Protein AF-A0A4V2AZ01-F1 (afdb_monomer_lite)

pLDDT: mean 70.68, std 19.14, range [36.38, 95.0]

Secondary structure (DSSP, 8-state):
---------------------------S-HHHHHHHHHHHHHHHHHHTGGG---HHHHHHHHHHHHHHS---SS-SS-HHHHHHHHHTT--TTTTT-TT-SSHHHHHHHHH-TTSHHHHTTTSGGG-

Structure (mmCIF, N/CA/C/O backbone):
data_AF-A0A4V2AZ01-F1
#
_entry.id   AF-A0A4V2AZ01-F1
#
loop_
_atom_site.group_PDB
_atom_site.id
_atom_site.type_symbol
_atom_site.label_atom_id
_atom_site.label_alt_id
_atom_site.label_comp_id
_atom_site.label_asym_id
_atom_site.label_entity_id
_atom_site.label_seq_id
_atom_site.pdbx_PDB_ins_code
_atom_site.Cartn_x
_atom_site.Cartn_y
_atom_site.Cartn_z
_atom_site.occupancy
_atom_site.B_iso_or_equiv
_atom_site.auth_seq_id
_atom_site.auth_comp_id
_atom_site.auth_asym_id
_atom_site.auth_atom_id
_atom_site.pdbx_PDB_model_num
ATOM 1 N N . MET A 1 1 ? -57.753 52.926 33.546 1.00 39.69 1 MET A N 1
ATOM 2 C CA . MET A 1 1 ? -56.490 52.512 34.192 1.00 39.69 1 MET A CA 1
ATOM 3 C C . MET A 1 1 ? -55.346 52.846 33.246 1.00 39.69 1 MET A C 1
ATOM 5 O O . MET A 1 1 ? -55.389 52.433 32.098 1.00 39.69 1 MET A O 1
ATOM 9 N N . ARG A 1 2 ? -54.411 53.689 33.698 1.00 42.56 2 ARG A N 1
ATOM 10 C CA . ARG A 1 2 ? -53.175 54.080 33.002 1.00 42.56 2 ARG A CA 1
ATOM 11 C C . ARG A 1 2 ? -52.074 53.087 33.382 1.00 42.56 2 ARG A C 1
ATOM 13 O O . ARG A 1 2 ? -51.892 52.914 34.575 1.00 42.56 2 ARG A O 1
ATOM 20 N N . PHE A 1 3 ? -51.329 52.539 32.425 1.00 42.34 3 PHE A N 1
ATOM 21 C CA . PHE A 1 3 ? -49.953 52.039 32.599 1.00 42.34 3 PHE A CA 1
ATOM 22 C C . PHE A 1 3 ? -49.276 52.156 31.221 1.00 42.34 3 PHE A C 1
ATOM 24 O O . PHE A 1 3 ? -49.726 51.538 30.267 1.00 42.34 3 PHE A O 1
ATOM 31 N N . LEU A 1 4 ? -48.502 53.218 30.984 1.00 43.66 4 LEU A N 1
ATOM 32 C CA . LEU A 1 4 ? -47.070 53.389 31.285 1.00 43.66 4 LEU A CA 1
ATOM 33 C C . LEU A 1 4 ? -46.182 52.900 30.128 1.00 43.66 4 LEU A C 1
ATOM 35 O O . LEU A 1 4 ? -46.141 51.723 29.796 1.00 43.66 4 LEU A O 1
ATOM 39 N N . HIS A 1 5 ? -45.496 53.881 29.536 1.00 45.19 5 HIS A N 1
ATOM 40 C CA . HIS A 1 5 ? -44.359 53.777 28.627 1.00 45.19 5 HIS A CA 1
ATOM 41 C C . HIS A 1 5 ? -43.312 52.765 29.095 1.00 45.19 5 HIS A C 1
ATOM 43 O O . HIS A 1 5 ? -43.021 52.750 30.283 1.00 45.19 5 HIS A O 1
ATOM 49 N N . PHE A 1 6 ? -42.624 52.110 28.155 1.00 48.09 6 PHE A N 1
ATOM 50 C CA . PHE A 1 6 ? -41.159 52.029 28.185 1.00 48.09 6 PHE A CA 1
ATOM 51 C C . PHE A 1 6 ? -40.593 51.951 26.759 1.00 48.09 6 PHE A C 1
ATOM 53 O O . PHE A 1 6 ? -40.808 50.993 26.022 1.00 48.09 6 PHE A O 1
ATOM 60 N N . LEU A 1 7 ? -39.870 53.011 26.393 1.00 49.25 7 LEU A N 1
ATOM 61 C CA . LEU A 1 7 ? -38.805 53.004 25.396 1.00 49.25 7 LEU A CA 1
ATOM 62 C C . LEU A 1 7 ? -37.707 52.034 25.858 1.00 49.25 7 LEU A C 1
ATOM 64 O O . LEU A 1 7 ? -37.345 52.044 27.033 1.00 49.25 7 LEU A O 1
ATOM 68 N N . GLY A 1 8 ? -37.149 51.248 24.940 1.00 43.66 8 GLY A N 1
ATOM 69 C CA . GLY A 1 8 ? -36.055 50.324 25.239 1.00 43.66 8 GLY A CA 1
ATOM 70 C C . GLY A 1 8 ? -35.230 49.990 24.001 1.00 43.66 8 GLY A C 1
ATOM 71 O O . GLY A 1 8 ? -35.408 48.944 23.391 1.00 43.66 8 GLY A O 1
ATOM 72 N N . LEU A 1 9 ? -34.340 50.910 23.634 1.00 51.06 9 LEU A N 1
ATOM 73 C CA . LEU A 1 9 ? -33.198 50.701 22.743 1.00 51.06 9 LEU A CA 1
ATOM 74 C C . LEU A 1 9 ? -32.177 49.798 23.461 1.00 51.06 9 LEU A C 1
ATOM 76 O O . LEU A 1 9 ? -31.580 50.241 24.436 1.00 51.06 9 LEU A O 1
ATOM 80 N N . ILE A 1 10 ? -31.960 48.567 22.989 1.00 59.09 10 ILE A N 1
ATOM 81 C CA . ILE A 1 10 ? -30.779 47.739 23.313 1.00 59.09 10 ILE A CA 1
ATOM 82 C C . ILE A 1 10 ? -30.450 46.958 22.028 1.00 59.09 10 ILE A C 1
ATOM 84 O O . ILE A 1 10 ? -31.182 46.056 21.640 1.00 59.09 10 ILE A O 1
ATOM 88 N N . ALA A 1 11 ? -29.604 47.505 21.154 1.00 55.84 11 ALA A N 1
ATOM 89 C CA . ALA A 1 11 ? -28.157 47.273 21.112 1.00 55.84 11 ALA A CA 1
ATOM 90 C C . ALA A 1 11 ? -27.794 45.805 20.821 1.00 55.84 11 ALA A C 1
ATOM 92 O O . ALA A 1 11 ? -28.083 44.905 21.605 1.00 55.84 11 ALA A O 1
ATOM 93 N N . SER A 1 12 ? -27.140 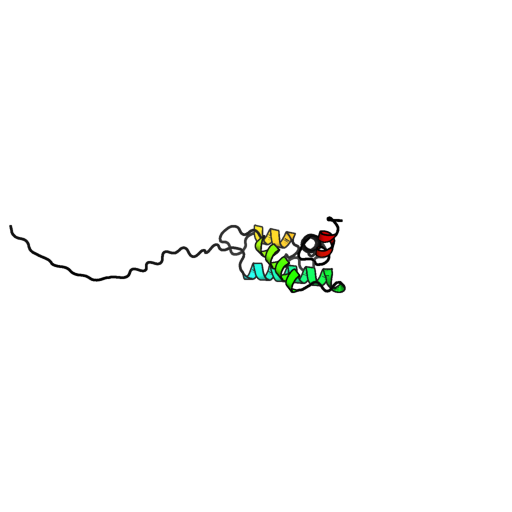45.608 19.671 1.00 48.91 12 SER A N 1
ATOM 94 C CA . SER A 1 12 ? -26.552 44.360 19.190 1.00 48.91 12 SER A CA 1
ATOM 95 C C . SER A 1 12 ? -25.883 43.553 20.297 1.00 48.91 12 SER A C 1
ATOM 97 O O . SER A 1 12 ? -24.881 43.985 20.864 1.00 48.91 12 SER A O 1
ATOM 99 N N . PHE A 1 13 ? -26.350 42.324 20.494 1.00 47.41 13 PHE A N 1
ATOM 100 C CA . PHE A 1 13 ? -25.484 41.254 20.963 1.00 47.41 13 PHE A CA 1
ATOM 101 C C . PHE A 1 13 ? -25.243 40.314 19.786 1.00 47.41 13 PHE A C 1
ATOM 103 O O . PHE A 1 13 ? -26.132 39.584 19.350 1.00 47.41 13 PHE A O 1
ATOM 110 N N . PHE A 1 14 ? -24.029 40.384 19.240 1.00 51.81 14 PHE A N 1
ATOM 111 C CA . PHE A 1 14 ? -23.457 39.307 18.448 1.00 51.81 14 PHE A CA 1
ATOM 112 C C . PHE A 1 14 ? -23.609 38.015 19.249 1.00 51.81 14 PHE A C 1
ATOM 114 O O . PHE A 1 14 ? -22.948 37.828 20.267 1.00 51.81 14 PHE A O 1
ATOM 121 N N . VAL A 1 15 ? -24.439 37.103 18.762 1.00 46.16 15 VAL A N 1
ATOM 122 C CA . VAL A 1 15 ? -24.280 35.692 19.080 1.00 46.16 15 VAL A CA 1
ATOM 123 C C . VAL A 1 15 ? -23.855 35.026 17.783 1.00 46.16 15 VAL A C 1
ATOM 125 O O . VAL A 1 15 ? -24.651 34.457 17.042 1.00 46.16 15 VAL A O 1
ATOM 128 N N . LEU A 1 16 ? -22.550 35.129 17.517 1.00 52.47 16 LEU A N 1
ATOM 129 C CA . LEU A 1 16 ? -21.800 34.077 16.839 1.00 52.47 16 LEU A CA 1
ATOM 130 C C . LEU A 1 16 ? -21.960 32.804 17.683 1.00 52.47 16 LEU A C 1
ATOM 132 O O . LEU A 1 16 ? -21.075 32.437 18.451 1.00 52.47 16 LEU A O 1
ATOM 136 N N . MET A 1 17 ? -23.116 32.145 17.588 1.00 42.50 17 MET A N 1
ATOM 137 C CA . MET A 1 17 ? -23.232 30.759 18.010 1.00 42.50 17 MET A CA 1
ATOM 138 C C . MET A 1 17 ? -22.795 29.900 16.839 1.00 42.50 17 MET A C 1
ATOM 140 O O . MET A 1 17 ? -23.580 29.465 16.002 1.00 42.50 17 MET A O 1
ATOM 144 N N . SER A 1 18 ? -21.487 29.669 16.818 1.00 50.72 18 SER A N 1
ATOM 145 C CA . SER A 1 18 ? -20.894 28.446 16.311 1.00 50.72 18 SER A CA 1
ATOM 146 C C . SER A 1 18 ? -21.718 27.239 16.779 1.00 50.72 18 SER A C 1
ATOM 148 O O . SER A 1 18 ? -21.610 26.813 17.927 1.00 50.72 18 SER A O 1
ATOM 150 N N . CYS A 1 19 ? -22.519 26.670 15.883 1.00 44.22 19 CYS A N 1
ATOM 151 C CA . CYS A 1 19 ? -22.884 25.255 15.919 1.00 44.22 19 CYS A CA 1
ATOM 152 C C . CYS A 1 19 ? -22.090 24.606 14.778 1.00 44.22 19 CYS A C 1
ATOM 154 O O . CYS A 1 19 ? -22.374 24.858 13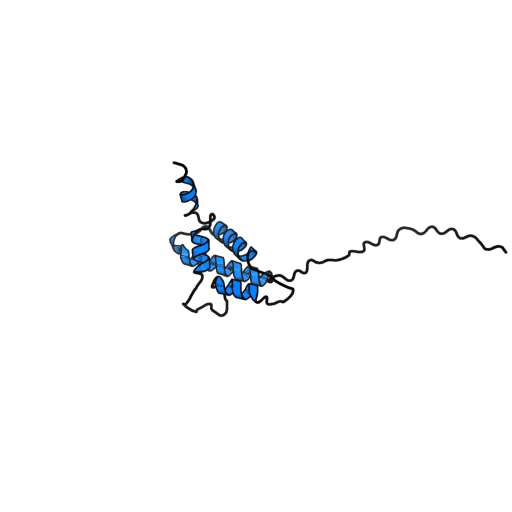.614 1.00 44.22 19 CYS A O 1
ATOM 156 N N . LYS A 1 20 ? -20.935 23.973 15.041 1.00 41.09 20 LYS A N 1
ATOM 157 C CA . LYS A 1 20 ? -20.827 22.597 15.566 1.00 41.09 20 LYS A CA 1
ATOM 158 C C . LYS A 1 20 ? -21.700 21.709 14.671 1.00 41.09 20 LYS A C 1
ATOM 160 O O . LYS A 1 20 ? -22.896 21.621 14.883 1.00 41.09 20 LYS A O 1
ATOM 165 N N . SER A 1 21 ? -21.143 21.181 13.593 1.00 36.38 21 SER A N 1
ATOM 166 C CA . SER A 1 21 ? -20.425 19.911 13.692 1.00 36.38 21 SER A CA 1
ATOM 167 C C . SER A 1 21 ? -18.937 20.043 13.390 1.00 36.38 21 SER A C 1
ATOM 169 O O . SER A 1 21 ? -18.528 20.406 12.296 1.00 36.38 21 SER A O 1
ATOM 171 N N . LYS A 1 22 ? -18.115 19.706 14.386 1.00 43.22 22 LYS A N 1
ATOM 172 C CA . LYS A 1 22 ? -16.820 19.095 14.099 1.00 43.22 22 LYS A CA 1
ATOM 173 C C . LYS A 1 22 ? -17.141 17.833 13.306 1.00 43.22 22 LYS A C 1
ATOM 175 O O . LYS A 1 22 ? -17.867 16.994 13.838 1.00 43.22 22 LYS A O 1
ATOM 180 N N . ASP A 1 23 ? -16.614 17.703 12.097 1.00 40.31 23 ASP A N 1
ATOM 181 C CA . ASP A 1 23 ? -16.441 16.403 11.456 1.00 40.31 23 ASP A CA 1
ATOM 182 C C . ASP A 1 23 ? -15.447 15.601 12.306 1.00 40.31 23 ASP A C 1
ATOM 184 O O . ASP A 1 23 ? -14.273 15.451 11.985 1.00 40.31 23 ASP A O 1
ATOM 188 N N . SER A 1 24 ? -15.900 15.123 13.464 1.00 43.69 24 SER A N 1
ATOM 189 C CA . SER A 1 24 ? -15.260 14.024 14.175 1.00 43.69 24 SER A CA 1
ATOM 190 C C . SER A 1 24 ? -15.788 12.727 13.585 1.00 43.69 24 SER A C 1
ATOM 192 O O . SER A 1 24 ? -16.263 11.849 14.289 1.00 43.69 24 SER A O 1
ATOM 194 N N . GLU A 1 25 ? -15.672 12.612 12.265 1.00 39.53 25 GLU A N 1
ATOM 195 C CA . GLU A 1 25 ? -15.579 11.321 11.615 1.00 39.53 25 GLU A CA 1
ATOM 196 C C . GLU A 1 25 ? -14.239 10.755 12.092 1.00 39.53 25 GLU A C 1
ATOM 198 O O . GLU A 1 25 ? -13.178 11.034 11.529 1.00 39.53 25 GLU A O 1
ATOM 203 N N . LEU A 1 26 ? -14.259 10.055 13.228 1.00 48.53 26 LEU A N 1
ATOM 204 C CA . LEU A 1 26 ? -13.116 9.298 13.724 1.00 48.53 26 LEU A CA 1
ATOM 205 C C . LEU A 1 26 ? -12.930 8.107 12.783 1.00 48.53 26 LEU A C 1
ATOM 207 O O . LEU A 1 26 ? -13.351 6.983 13.032 1.00 48.53 26 LEU A O 1
ATOM 211 N N . LYS A 1 27 ? -12.346 8.449 11.636 1.00 51.25 27 LYS A N 1
ATOM 212 C CA . LYS A 1 27 ? -11.777 7.572 10.634 1.00 51.25 27 LYS A CA 1
ATOM 213 C C . LYS A 1 27 ? -10.492 6.966 11.186 1.00 51.25 27 LYS A C 1
ATOM 215 O O . LYS A 1 27 ? -9.942 7.501 12.149 1.00 51.25 27 LYS A O 1
ATOM 220 N N . ALA A 1 28 ? -9.967 5.912 10.551 1.00 62.22 28 ALA A N 1
ATOM 221 C CA . ALA A 1 28 ? -8.622 5.408 10.855 1.00 62.22 28 ALA A CA 1
ATOM 222 C C . ALA A 1 28 ? -7.661 6.584 11.093 1.00 62.22 28 ALA A C 1
ATOM 224 O O . ALA A 1 28 ? -7.570 7.479 10.240 1.00 62.22 28 ALA A O 1
ATOM 225 N N . THR A 1 29 ? -7.024 6.603 12.267 1.00 73.31 29 THR A N 1
ATOM 226 C CA . THR A 1 29 ? -6.274 7.766 12.755 1.00 73.31 29 THR A CA 1
ATOM 227 C C . THR A 1 29 ? -5.232 8.191 11.722 1.00 73.31 29 THR A C 1
ATOM 229 O O . THR A 1 29 ? -4.689 7.359 10.987 1.00 73.31 29 THR A O 1
ATOM 232 N N . GLU A 1 30 ? -4.886 9.479 11.667 1.00 77.50 30 GLU A N 1
ATOM 233 C CA . GLU A 1 30 ? -3.806 9.945 10.783 1.00 77.50 30 GLU A CA 1
ATOM 234 C C . GLU A 1 30 ? -2.509 9.152 11.009 1.00 77.50 30 GLU A C 1
ATOM 236 O O . GLU A 1 30 ? -1.794 8.832 10.060 1.00 77.50 30 GLU A O 1
ATOM 241 N N . ALA A 1 31 ? -2.258 8.739 12.255 1.00 78.38 31 ALA A N 1
ATOM 242 C CA . ALA A 1 31 ? -1.155 7.861 12.617 1.00 78.38 31 ALA A CA 1
ATOM 243 C C . ALA A 1 31 ? -1.261 6.465 11.972 1.00 78.38 31 ALA A C 1
ATOM 245 O O . ALA A 1 31 ? -0.269 5.970 11.437 1.00 78.38 31 ALA A O 1
ATOM 246 N N . GLN A 1 32 ? -2.436 5.827 11.983 1.00 80.00 32 GLN A N 1
ATOM 247 C CA . GLN A 1 32 ? -2.674 4.543 11.306 1.00 80.00 32 GLN A CA 1
ATOM 248 C C . GLN A 1 32 ? -2.500 4.660 9.789 1.00 80.00 32 GLN A C 1
ATOM 250 O O . GLN A 1 32 ? -1.806 3.843 9.183 1.00 80.00 32 GLN A O 1
ATOM 255 N N . ARG A 1 33 ? -3.050 5.712 9.174 1.00 82.56 33 ARG A N 1
ATOM 256 C CA . ARG A 1 33 ? -2.885 5.960 7.733 1.00 82.56 33 ARG A CA 1
ATOM 257 C C . ARG A 1 33 ? -1.429 6.240 7.371 1.00 82.56 33 ARG A C 1
ATOM 259 O O . ARG A 1 33 ? -0.951 5.738 6.361 1.00 82.56 33 ARG A O 1
ATOM 266 N N . SER A 1 34 ? -0.707 6.986 8.205 1.00 85.88 34 SER A N 1
ATOM 267 C CA . SER A 1 34 ? 0.726 7.245 8.028 1.00 85.88 34 SER A CA 1
ATOM 268 C C . SER A 1 34 ? 1.555 5.957 8.101 1.00 85.88 34 SER A C 1
ATOM 270 O O . SER A 1 34 ? 2.390 5.709 7.230 1.00 85.88 34 SER A O 1
ATOM 272 N N . LYS A 1 35 ? 1.263 5.072 9.066 1.00 84.81 35 LYS A N 1
ATOM 273 C CA . LYS A 1 35 ? 1.896 3.744 9.164 1.00 84.81 35 LYS A CA 1
ATOM 274 C C . LYS A 1 35 ? 1.621 2.879 7.932 1.00 84.81 35 LYS A C 1
ATOM 276 O O . LYS A 1 35 ? 2.548 2.271 7.404 1.00 84.81 35 LYS A O 1
ATOM 281 N N . LEU A 1 36 ? 0.379 2.866 7.446 1.00 87.88 36 LEU A N 1
ATOM 282 C CA . LEU A 1 36 ? 0.009 2.146 6.228 1.00 87.88 36 LEU A CA 1
ATOM 283 C C . LEU A 1 36 ? 0.777 2.671 5.003 1.00 87.88 36 LEU A C 1
ATOM 285 O O . LEU A 1 36 ? 1.364 1.882 4.266 1.00 87.88 36 LEU A O 1
ATOM 289 N N . LYS A 1 37 ? 0.849 3.996 4.820 1.00 90.62 37 LYS A N 1
ATOM 290 C CA . LYS A 1 37 ? 1.634 4.609 3.735 1.00 90.62 37 LYS A CA 1
ATOM 291 C C . LYS A 1 37 ? 3.105 4.209 3.803 1.00 90.62 37 LYS A C 1
ATOM 293 O O . LYS A 1 37 ? 3.672 3.813 2.791 1.00 90.62 37 LYS A O 1
ATOM 298 N N . ALA A 1 38 ? 3.714 4.288 4.987 1.00 89.19 38 ALA A N 1
ATOM 299 C CA . ALA A 1 38 ? 5.111 3.912 5.179 1.00 89.19 38 ALA A CA 1
ATOM 300 C C . ALA A 1 38 ? 5.361 2.441 4.811 1.00 89.19 38 ALA A C 1
ATOM 302 O O . ALA A 1 38 ? 6.330 2.151 4.111 1.00 89.19 38 ALA A O 1
ATOM 303 N N . CYS A 1 39 ? 4.457 1.540 5.209 1.00 89.31 39 CYS A N 1
ATOM 304 C CA . CYS A 1 39 ? 4.519 0.134 4.817 1.00 89.31 39 CYS A CA 1
ATOM 305 C C . CYS A 1 39 ? 4.476 -0.037 3.290 1.00 89.31 39 CYS A C 1
ATOM 307 O O . CYS A 1 39 ? 5.376 -0.652 2.722 1.00 89.31 39 CYS A O 1
ATOM 309 N N . ILE A 1 40 ? 3.496 0.578 2.614 1.00 91.31 40 ILE A N 1
ATOM 310 C CA . ILE A 1 40 ? 3.341 0.492 1.153 1.00 91.31 40 ILE A CA 1
ATOM 311 C C . ILE A 1 40 ? 4.583 1.005 0.422 1.00 91.31 40 ILE A C 1
ATOM 313 O O . ILE A 1 40 ? 5.082 0.342 -0.488 1.00 91.31 40 ILE A O 1
ATOM 317 N N . VAL A 1 41 ? 5.106 2.164 0.837 1.00 91.62 41 VAL A N 1
ATOM 318 C CA . VAL A 1 41 ? 6.329 2.726 0.256 1.00 91.62 41 VAL A CA 1
ATOM 319 C C . VAL A 1 41 ? 7.496 1.756 0.436 1.00 91.62 41 VAL A C 1
ATOM 321 O O . VAL A 1 41 ? 8.162 1.449 -0.549 1.00 91.62 41 VAL A O 1
ATOM 324 N N . SER A 1 42 ? 7.726 1.237 1.649 1.00 89.38 42 SER A N 1
ATOM 325 C CA . SER A 1 42 ? 8.828 0.295 1.910 1.00 89.38 42 SER A CA 1
ATOM 326 C C . SER A 1 42 ? 8.715 -0.947 1.031 1.00 89.38 42 SER A C 1
ATOM 328 O O . SER A 1 42 ? 9.665 -1.293 0.336 1.00 89.38 42 SER A O 1
ATOM 330 N N . THR A 1 43 ? 7.524 -1.552 0.959 1.00 89.81 43 THR A N 1
ATOM 331 C CA . THR A 1 43 ? 7.273 -2.747 0.144 1.00 89.81 43 THR A CA 1
ATOM 332 C C . THR A 1 43 ? 7.617 -2.531 -1.327 1.00 89.81 43 THR A C 1
ATOM 334 O O . THR A 1 43 ? 8.298 -3.367 -1.924 1.00 89.81 43 THR A O 1
ATOM 337 N N . VAL A 1 44 ? 7.167 -1.425 -1.933 1.00 89.88 44 VAL A N 1
ATOM 338 C CA . VAL A 1 44 ? 7.450 -1.152 -3.350 1.00 89.88 44 VAL A CA 1
ATOM 339 C C . VAL A 1 44 ? 8.933 -0.859 -3.558 1.00 89.88 44 VAL A C 1
ATOM 341 O O . VAL A 1 44 ? 9.538 -1.420 -4.469 1.00 89.88 44 VAL A O 1
ATOM 344 N N . MET A 1 45 ? 9.536 -0.023 -2.709 1.00 89.19 45 MET A N 1
ATOM 345 C CA . MET A 1 45 ? 10.952 0.338 -2.822 1.00 89.19 45 MET A CA 1
ATOM 346 C C . MET A 1 45 ? 11.871 -0.881 -2.670 1.00 89.19 45 MET A C 1
ATOM 348 O O . MET A 1 45 ? 12.842 -0.997 -3.410 1.00 89.19 45 MET A O 1
ATOM 352 N N . GLU A 1 46 ? 11.556 -1.805 -1.760 1.00 87.94 46 GLU A N 1
ATOM 353 C CA . GLU A 1 46 ? 12.315 -3.043 -1.548 1.00 87.94 46 GLU A CA 1
ATOM 354 C C . GLU A 1 46 ? 12.115 -4.034 -2.698 1.00 87.94 46 GLU A C 1
ATOM 356 O O . GLU A 1 46 ? 13.087 -4.522 -3.275 1.00 87.94 46 GLU A O 1
ATOM 361 N N . SER A 1 47 ? 10.863 -4.282 -3.095 1.00 86.50 47 SER A N 1
ATOM 362 C CA . SER A 1 47 ? 10.536 -5.257 -4.148 1.00 86.50 47 SER A CA 1
ATOM 363 C C . SER A 1 47 ? 11.057 -4.841 -5.526 1.00 86.50 47 SER A C 1
ATOM 365 O O . SER A 1 47 ? 11.314 -5.687 -6.381 1.00 86.50 47 SER A O 1
ATOM 367 N N . TYR A 1 48 ? 11.217 -3.535 -5.750 1.00 86.44 48 TYR A N 1
ATOM 368 C CA . TYR A 1 48 ? 11.664 -2.960 -7.016 1.00 86.44 48 TYR A CA 1
ATOM 369 C C . TYR A 1 48 ? 13.024 -2.265 -6.913 1.00 86.44 48 TYR A C 1
ATOM 371 O O . TYR A 1 48 ? 13.376 -1.527 -7.834 1.00 86.44 48 TYR A O 1
ATOM 379 N N . ALA A 1 49 ? 13.812 -2.520 -5.860 1.00 84.75 49 ALA A N 1
ATOM 380 C CA . ALA A 1 49 ? 15.087 -1.840 -5.599 1.00 84.75 49 ALA A CA 1
ATOM 381 C C . ALA A 1 49 ? 16.025 -1.808 -6.820 1.00 84.75 49 ALA A C 1
ATOM 383 O O . ALA A 1 49 ? 16.619 -0.778 -7.125 1.00 84.75 49 ALA A O 1
ATOM 384 N N . SER A 1 50 ? 16.091 -2.901 -7.588 1.00 85.12 50 SER A N 1
ATOM 385 C CA . SER A 1 50 ? 16.912 -3.004 -8.805 1.00 85.12 50 SER A CA 1
ATOM 386 C C . SER A 1 50 ? 16.480 -2.075 -9.945 1.00 85.12 50 SER A C 1
ATOM 388 O O . SER A 1 50 ? 17.274 -1.773 -10.831 1.00 85.12 50 SER A O 1
ATOM 390 N N . SER A 1 51 ? 15.228 -1.620 -9.937 1.00 83.56 51 SER A N 1
ATOM 391 C CA . SER A 1 51 ? 14.654 -0.745 -10.962 1.00 83.56 51 SER A CA 1
ATOM 392 C C . SER A 1 51 ? 14.543 0.720 -10.543 1.00 83.56 51 SER A C 1
ATOM 394 O O . SER A 1 51 ? 14.021 1.509 -11.325 1.00 83.56 51 SER A O 1
ATOM 396 N N . ASN A 1 52 ? 15.039 1.085 -9.352 1.00 83.12 52 ASN A N 1
ATOM 397 C CA . ASN A 1 52 ? 15.021 2.453 -8.819 1.00 83.12 52 ASN A CA 1
ATOM 398 C C . ASN A 1 52 ? 13.657 3.155 -9.005 1.00 83.12 52 ASN A C 1
ATOM 400 O O . ASN A 1 52 ? 13.576 4.156 -9.721 1.00 83.12 52 ASN A O 1
ATOM 404 N N . PRO A 1 53 ? 12.568 2.628 -8.412 1.00 85.19 53 PRO A N 1
ATOM 405 C CA . PRO A 1 53 ? 11.236 3.202 -8.568 1.00 85.19 53 PRO A CA 1
ATOM 406 C C . PRO A 1 53 ? 11.207 4.667 -8.113 1.00 85.19 53 PRO A C 1
ATOM 408 O O . PRO A 1 53 ? 11.816 5.031 -7.104 1.00 85.19 53 PRO A 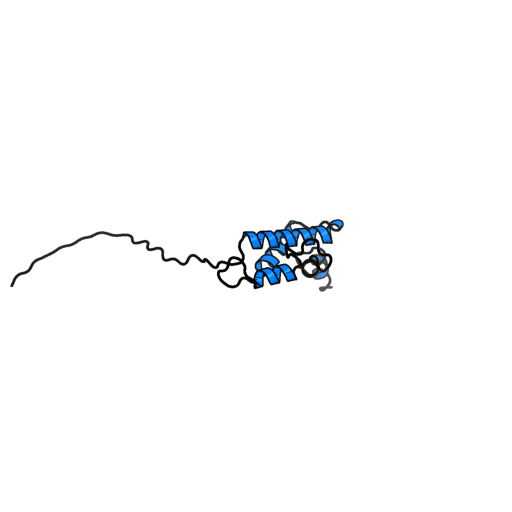O 1
ATOM 411 N N . ASP A 1 54 ? 10.481 5.512 -8.852 1.00 91.62 54 ASP A N 1
ATOM 412 C CA . ASP A 1 54 ? 10.334 6.928 -8.509 1.00 91.62 54 ASP A CA 1
ATOM 413 C C . ASP A 1 54 ? 9.610 7.070 -7.166 1.00 91.62 54 ASP A C 1
ATOM 415 O O . ASP A 1 54 ? 8.410 6.816 -7.045 1.00 91.62 54 ASP A O 1
ATOM 419 N N . ARG A 1 55 ? 10.345 7.541 -6.157 1.00 91.94 55 ARG A N 1
ATOM 420 C CA . ARG A 1 55 ? 9.852 7.728 -4.792 1.00 91.94 55 ARG A CA 1
ATOM 421 C C . ARG A 1 55 ? 8.620 8.632 -4.726 1.00 91.94 55 ARG A C 1
ATOM 423 O O . ARG A 1 55 ? 7.770 8.423 -3.863 1.00 91.94 55 ARG A O 1
ATOM 430 N N . ARG A 1 56 ? 8.495 9.616 -5.624 1.00 93.19 56 ARG A N 1
ATOM 431 C CA . ARG A 1 56 ? 7.318 10.490 -5.689 1.00 93.19 56 ARG A CA 1
ATOM 432 C C . ARG A 1 56 ? 6.099 9.728 -6.202 1.00 93.19 56 ARG A C 1
ATOM 434 O O . ARG A 1 56 ? 5.034 9.823 -5.597 1.00 93.19 56 ARG A O 1
ATOM 441 N N . ALA A 1 57 ? 6.255 8.955 -7.274 1.00 93.06 57 ALA A N 1
ATOM 442 C CA . ALA A 1 57 ? 5.186 8.126 -7.827 1.00 93.06 57 ALA A CA 1
ATOM 443 C C . ALA A 1 57 ? 4.736 7.033 -6.843 1.00 93.06 57 ALA A C 1
ATOM 445 O O . ALA A 1 57 ? 3.539 6.825 -6.652 1.00 93.06 57 ALA A O 1
ATOM 446 N N . VAL A 1 58 ? 5.688 6.400 -6.151 1.00 93.31 58 VAL A N 1
ATOM 447 C CA . VAL A 1 58 ? 5.410 5.432 -5.079 1.00 93.31 58 VAL A CA 1
ATOM 448 C C . VAL A 1 58 ? 4.672 6.094 -3.910 1.00 93.31 58 VAL A C 1
ATOM 450 O O . VAL A 1 58 ? 3.741 5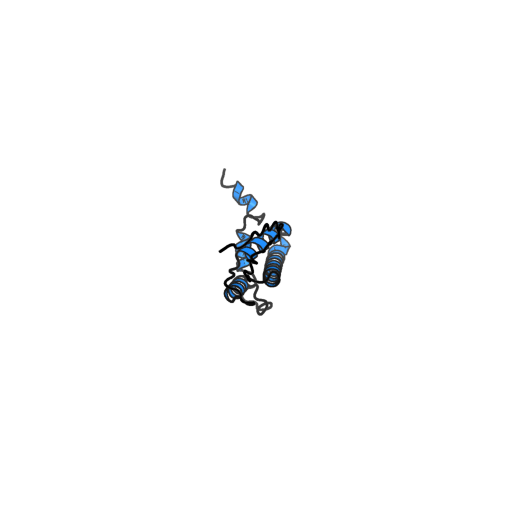.506 -3.365 1.00 93.31 58 VAL A O 1
ATOM 453 N N . GLY A 1 59 ? 5.027 7.332 -3.553 1.00 93.56 59 GLY A N 1
ATOM 454 C CA . GLY A 1 59 ? 4.307 8.113 -2.544 1.00 93.56 59 GLY A CA 1
ATOM 455 C C . GLY A 1 59 ? 2.845 8.368 -2.921 1.00 93.56 59 GLY A C 1
ATOM 456 O O . GLY A 1 59 ? 1.954 8.103 -2.120 1.00 93.56 59 GLY A O 1
ATOM 457 N N . LEU A 1 60 ? 2.584 8.792 -4.162 1.00 94.00 60 LEU A N 1
ATOM 458 C CA . LEU A 1 60 ? 1.219 8.999 -4.668 1.00 94.00 60 LEU A CA 1
ATOM 459 C C . LEU A 1 60 ? 0.405 7.699 -4.701 1.00 94.00 60 LEU A C 1
ATOM 461 O O . LEU A 1 60 ? -0.785 7.697 -4.394 1.00 94.00 60 LEU A O 1
ATOM 465 N N . PHE A 1 61 ? 1.048 6.585 -5.043 1.00 95.00 61 PHE A N 1
ATOM 466 C CA . PHE A 1 61 ? 0.429 5.265 -4.997 1.00 95.00 61 PHE A CA 1
ATOM 467 C C . PHE A 1 61 ? 0.071 4.844 -3.563 1.00 95.00 61 PHE A C 1
ATOM 469 O O . PHE A 1 61 ? -1.033 4.359 -3.315 1.00 95.00 61 PHE A O 1
ATOM 476 N N . ALA A 1 62 ? 0.968 5.085 -2.604 1.00 93.38 62 ALA A N 1
ATOM 477 C CA . ALA A 1 62 ? 0.704 4.833 -1.192 1.00 93.38 62 ALA A CA 1
ATOM 478 C C . ALA A 1 62 ? -0.432 5.712 -0.648 1.00 93.38 62 ALA A C 1
ATOM 480 O O . ALA A 1 62 ? -1.267 5.234 0.121 1.00 93.38 62 ALA A O 1
ATOM 481 N N . ASP A 1 63 ? -0.496 6.976 -1.071 1.00 91.88 63 ASP A N 1
ATOM 482 C CA . ASP A 1 63 ? -1.588 7.887 -0.734 1.00 91.88 63 ASP A CA 1
ATOM 483 C C . ASP A 1 63 ? -2.936 7.383 -1.260 1.00 91.88 63 ASP A C 1
ATOM 485 O O . ASP A 1 63 ? -3.923 7.409 -0.522 1.00 91.88 63 ASP A O 1
ATOM 489 N N . ASP A 1 64 ? -2.980 6.882 -2.499 1.00 92.62 64 ASP A N 1
ATOM 490 C CA . ASP A 1 64 ? -4.196 6.315 -3.082 1.00 92.62 64 ASP A CA 1
ATOM 491 C C . ASP A 1 64 ? -4.694 5.090 -2.302 1.00 92.62 64 ASP A C 1
ATOM 493 O O . ASP A 1 64 ? -5.844 5.061 -1.859 1.00 92.62 64 ASP A O 1
ATOM 497 N N . LEU A 1 65 ? -3.815 4.116 -2.054 1.00 90.56 65 LEU A N 1
ATOM 498 C CA . LEU A 1 65 ? -4.152 2.910 -1.293 1.00 90.56 65 LEU A CA 1
ATOM 499 C C . LEU A 1 65 ? -4.579 3.222 0.146 1.00 90.56 65 LEU A C 1
ATOM 501 O O . LEU A 1 65 ? -5.530 2.625 0.652 1.00 90.56 65 LEU A O 1
ATOM 505 N N . ALA A 1 66 ? -3.911 4.168 0.809 1.00 88.12 66 ALA A N 1
ATOM 506 C CA . ALA A 1 66 ? -4.272 4.581 2.162 1.00 88.12 66 ALA A CA 1
ATOM 507 C C . ALA A 1 66 ? -5.591 5.368 2.206 1.00 88.12 66 ALA A C 1
ATOM 509 O O . ALA A 1 66 ? -6.280 5.348 3.226 1.00 88.12 66 ALA A O 1
ATOM 510 N N . ARG A 1 67 ? -5.958 6.058 1.121 1.00 87.75 67 ARG A N 1
ATOM 511 C CA . ARG A 1 67 ? -7.253 6.734 0.972 1.00 87.75 67 ARG A CA 1
ATOM 512 C C . ARG A 1 67 ? -8.390 5.741 0.728 1.00 87.75 67 ARG A C 1
ATOM 514 O O . ARG A 1 67 ? -9.467 5.951 1.274 1.00 87.75 67 ARG A O 1
ATOM 521 N N . ARG A 1 68 ? -8.142 4.665 -0.032 1.00 86.62 68 ARG A N 1
ATOM 522 C CA . ARG A 1 68 ? -9.095 3.562 -0.272 1.00 86.62 68 ARG A CA 1
ATOM 523 C C . ARG A 1 68 ? -9.395 2.717 0.970 1.00 86.62 68 ARG A C 1
ATOM 525 O O . ARG A 1 68 ? -10.370 1.972 0.957 1.00 86.62 68 ARG A O 1
ATOM 532 N N . ALA A 1 69 ? -8.580 2.824 2.022 1.00 85.31 69 ALA A N 1
ATOM 533 C CA . ALA A 1 69 ? -8.765 2.050 3.241 1.00 85.31 69 ALA A CA 1
ATOM 534 C C . ALA A 1 69 ? -10.153 2.319 3.863 1.00 85.31 69 ALA A C 1
ATOM 536 O O . ALA A 1 69 ? -10.464 3.491 4.138 1.00 85.31 69 ALA A O 1
ATOM 537 N N . PRO A 1 70 ? -10.969 1.266 4.088 1.00 81.06 70 PRO A N 1
ATOM 538 C CA . PRO A 1 70 ? -12.274 1.396 4.716 1.00 81.06 70 PRO A CA 1
ATOM 539 C C . PRO A 1 70 ? -12.113 1.965 6.122 1.00 81.06 70 PRO A C 1
ATOM 541 O O . PRO A 1 70 ? -11.058 1.849 6.751 1.00 81.06 70 PRO A O 1
ATOM 544 N N . SER A 1 71 ? -13.145 2.670 6.557 1.00 70.44 71 SER A N 1
ATOM 545 C CA . SER A 1 71 ? -13.097 3.476 7.760 1.00 70.44 71 SER A CA 1
ATOM 546 C C . SER A 1 71 ? -14.516 3.669 8.274 1.00 70.44 71 SER A C 1
ATOM 548 O O . SER A 1 71 ? -15.117 4.710 8.009 1.00 70.44 71 SER A O 1
ATOM 550 N N . ASP A 1 72 ? -15.041 2.679 8.983 1.00 60.53 72 ASP A N 1
ATOM 551 C CA . ASP A 1 72 ? -16.381 2.744 9.555 1.00 60.53 72 ASP A CA 1
ATOM 552 C C . ASP A 1 72 ? -16.329 3.018 11.061 1.00 60.53 72 ASP A C 1
ATOM 554 O O . ASP A 1 72 ? -15.704 2.286 11.821 1.00 60.53 72 ASP A O 1
ATOM 558 N N . ASN A 1 73 ? -17.080 4.054 11.450 1.00 54.56 73 ASN A N 1
ATOM 559 C CA . ASN A 1 73 ? -17.512 4.444 12.795 1.00 54.56 73 ASN A CA 1
ATOM 560 C C . ASN A 1 73 ? -16.419 4.607 13.862 1.00 54.56 73 ASN A C 1
ATOM 562 O O . ASN A 1 73 ? -15.883 3.629 14.359 1.00 54.56 73 ASN A O 1
ATOM 566 N N . GLU A 1 74 ? -16.217 5.859 14.281 1.00 52.34 74 GLU A N 1
ATOM 567 C CA . GLU A 1 74 ? -15.994 6.383 15.647 1.00 52.34 74 GLU A CA 1
ATOM 568 C C . GLU A 1 74 ? -15.200 5.581 16.710 1.00 52.34 74 GLU A C 1
ATOM 570 O O . GLU A 1 74 ? -15.283 5.889 17.900 1.00 52.34 74 GLU A O 1
ATOM 575 N N . ILE A 1 75 ? -14.391 4.591 16.334 1.00 53.16 75 ILE A N 1
ATOM 576 C CA . ILE A 1 75 ? -13.658 3.714 17.251 1.00 53.16 75 ILE A CA 1
ATOM 577 C C . ILE A 1 75 ? -12.169 3.746 16.882 1.00 53.16 75 ILE A C 1
ATOM 579 O O . ILE A 1 75 ? -11.789 3.615 15.723 1.00 53.16 75 ILE A O 1
ATOM 583 N N . GLU A 1 76 ? -11.300 3.875 17.888 1.00 54.62 76 GLU A N 1
ATOM 584 C CA . GLU A 1 76 ? -9.834 3.982 17.750 1.00 54.62 76 GLU A CA 1
ATOM 585 C C . GLU A 1 76 ? -9.180 2.803 16.989 1.00 54.62 76 GLU A C 1
ATOM 587 O O . GLU A 1 76 ? -8.069 2.915 16.468 1.00 54.62 76 GLU A O 1
ATOM 592 N N . LYS A 1 77 ? -9.872 1.662 16.896 1.00 64.00 77 LYS A N 1
ATOM 593 C CA . LYS A 1 77 ? -9.449 0.474 16.147 1.00 64.00 77 LYS A CA 1
ATOM 594 C C . LYS A 1 77 ? -10.604 -0.036 15.301 1.00 64.00 77 LYS A C 1
ATOM 596 O O . LYS A 1 77 ? -11.393 -0.847 15.776 1.00 64.00 77 LYS A O 1
ATOM 601 N N . ASP A 1 78 ? -10.680 0.436 14.064 1.00 72.38 78 ASP A N 1
ATOM 602 C CA . ASP A 1 78 ? -11.633 -0.072 13.082 1.00 72.38 78 ASP A CA 1
ATOM 603 C C . ASP A 1 78 ? -11.188 -1.466 12.591 1.00 72.38 78 ASP A C 1
ATOM 605 O O . ASP A 1 78 ? -10.152 -1.579 11.924 1.00 72.38 78 ASP A O 1
ATOM 609 N N . PRO A 1 79 ? -11.946 -2.540 12.884 1.00 78.75 79 PRO A N 1
ATOM 610 C CA . PRO A 1 79 ? -11.620 -3.886 12.425 1.00 78.75 79 PRO A CA 1
ATOM 611 C C . PRO A 1 79 ? -11.520 -3.997 10.900 1.00 78.75 79 PRO A C 1
ATOM 613 O O . PRO A 1 79 ? -10.691 -4.762 10.415 1.00 78.75 79 PRO A O 1
ATOM 616 N N . LYS A 1 80 ? -12.311 -3.222 10.143 1.00 81.75 80 LYS A N 1
ATOM 617 C CA . LYS A 1 80 ? -12.265 -3.217 8.673 1.00 81.75 80 LYS A CA 1
ATOM 618 C C . LYS A 1 80 ? -10.976 -2.588 8.165 1.00 81.75 80 LYS A C 1
ATOM 620 O O . LYS A 1 80 ? -10.385 -3.082 7.206 1.00 81.75 80 LYS A O 1
ATOM 625 N N . PHE A 1 81 ? -10.518 -1.517 8.814 1.00 84.75 81 PHE A N 1
ATOM 626 C CA . PHE A 1 81 ? -9.221 -0.920 8.510 1.00 84.75 81 PHE A CA 1
ATOM 627 C C . PHE A 1 81 ? -8.084 -1.913 8.777 1.00 84.75 81 PHE A C 1
ATOM 629 O O . PHE A 1 81 ? -7.223 -2.105 7.923 1.00 84.75 81 PHE A O 1
ATOM 636 N N . GLU A 1 82 ? -8.088 -2.579 9.932 1.00 81.75 82 GLU A N 1
ATOM 637 C CA . GLU A 1 82 ? -7.051 -3.557 10.289 1.00 81.75 82 GLU A CA 1
ATOM 638 C C . GLU A 1 82 ? -7.078 -4.793 9.365 1.00 81.75 82 GLU A C 1
ATOM 640 O O . GLU A 1 82 ? -6.025 -5.285 8.959 1.00 81.75 82 GLU A O 1
ATOM 645 N N . GLU A 1 83 ? -8.261 -5.260 8.954 1.00 84.88 83 GLU A N 1
ATOM 646 C CA . GLU A 1 83 ? -8.416 -6.321 7.949 1.00 84.88 83 GLU A CA 1
ATOM 647 C C . GLU A 1 83 ? -7.856 -5.900 6.581 1.00 84.88 83 GLU A C 1
ATOM 649 O O . GLU A 1 83 ? -7.132 -6.667 5.938 1.00 84.88 83 GLU A O 1
ATOM 654 N N . TYR A 1 84 ? -8.121 -4.663 6.152 1.00 86.94 84 TYR A N 1
ATOM 655 C CA . TYR A 1 84 ? -7.553 -4.100 4.927 1.00 86.94 84 TYR A CA 1
ATOM 656 C C . TYR A 1 84 ? -6.021 -4.012 4.997 1.00 86.94 84 TYR A C 1
ATOM 658 O O . TYR A 1 84 ? -5.330 -4.457 4.080 1.00 86.94 84 TYR A O 1
ATOM 666 N N . VAL A 1 85 ? -5.474 -3.512 6.111 1.00 86.62 85 VAL A N 1
ATOM 667 C CA . VAL A 1 85 ? -4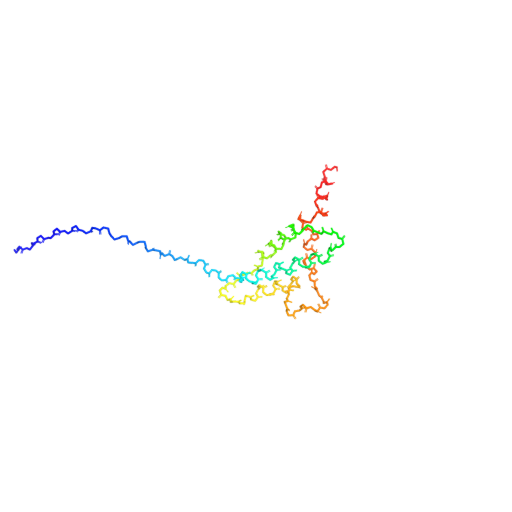.025 -3.483 6.375 1.00 86.62 85 VAL A CA 1
ATOM 668 C C . VAL A 1 85 ? -3.434 -4.896 6.317 1.00 86.62 85 VAL A C 1
ATOM 670 O O . VAL A 1 85 ? -2.391 -5.102 5.693 1.00 86.62 85 VAL A O 1
ATOM 673 N N . GLY A 1 86 ? -4.113 -5.884 6.906 1.00 83.88 86 GLY A N 1
ATOM 674 C CA . GLY A 1 86 ? -3.716 -7.290 6.847 1.00 83.88 86 GLY A CA 1
ATOM 675 C C . GLY A 1 86 ? -3.741 -7.874 5.435 1.00 83.88 86 GLY A C 1
ATOM 676 O O . GLY A 1 86 ? -2.798 -8.562 5.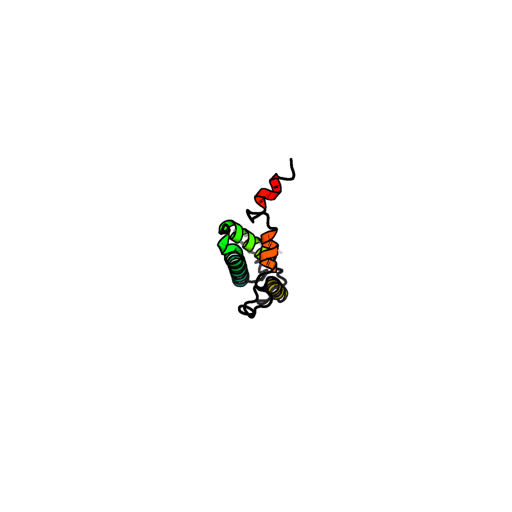051 1.00 83.88 86 GLY A O 1
ATOM 677 N N . THR A 1 87 ? -4.757 -7.541 4.636 1.00 85.44 87 THR A N 1
ATOM 678 C CA . THR A 1 87 ? -4.904 -7.976 3.232 1.00 85.44 87 THR A CA 1
ATOM 679 C C . THR A 1 87 ? -3.801 -7.416 2.335 1.00 85.44 87 THR A C 1
ATOM 681 O O . THR A 1 87 ? -3.321 -8.086 1.417 1.00 85.44 87 THR A O 1
ATOM 684 N N . LEU A 1 88 ? -3.349 -6.193 2.619 1.00 86.44 88 LEU A N 1
ATOM 685 C CA . LEU A 1 88 ? -2.194 -5.599 1.951 1.00 86.44 88 LEU A CA 1
ATOM 686 C C . LEU A 1 88 ? -0.862 -6.234 2.380 1.00 86.44 88 LEU A C 1
ATOM 688 O O . LEU A 1 88 ? 0.155 -5.995 1.734 1.00 86.44 88 LEU A O 1
ATOM 692 N N . GLY A 1 89 ? -0.847 -7.049 3.439 1.00 83.94 89 GLY A N 1
ATOM 693 C CA . GLY A 1 89 ? 0.378 -7.600 4.020 1.00 83.94 89 GLY A CA 1
ATOM 694 C C . GLY A 1 89 ? 1.136 -6.594 4.892 1.00 83.94 89 GLY A C 1
ATOM 695 O O . GLY A 1 89 ? 2.327 -6.771 5.128 1.00 83.94 89 GLY A O 1
ATOM 696 N N . CYS A 1 90 ? 0.451 -5.549 5.368 1.00 82.88 90 CYS A N 1
ATOM 697 C CA . CYS A 1 90 ? 0.991 -4.488 6.221 1.00 82.88 90 CYS A CA 1
ATOM 698 C C . CYS A 1 90 ? 0.651 -4.659 7.708 1.00 82.88 90 CYS A C 1
ATOM 700 O O . CYS A 1 90 ? 0.853 -3.726 8.487 1.00 82.88 90 CYS A O 1
ATOM 702 N N . ASP A 1 91 ? 0.127 -5.819 8.119 1.00 72.56 91 ASP A N 1
ATOM 703 C CA . ASP A 1 91 ? -0.185 -6.088 9.525 1.00 72.56 91 ASP A CA 1
ATOM 704 C C . ASP A 1 91 ? 1.105 -6.036 10.370 1.00 72.56 91 ASP A C 1
ATOM 706 O O . ASP A 1 91 ? 1.972 -6.905 10.216 1.00 72.56 91 ASP A O 1
ATOM 710 N N . PRO A 1 92 ? 1.245 -5.058 11.290 1.00 59.19 92 PRO A N 1
ATOM 711 C CA . PRO A 1 92 ? 2.444 -4.892 12.106 1.00 59.19 92 PRO A CA 1
ATOM 712 C C . PRO A 1 92 ? 2.730 -6.104 13.000 1.00 59.19 92 PRO A C 1
ATOM 714 O O . PRO A 1 92 ? 3.877 -6.311 13.387 1.00 59.19 92 PRO A O 1
ATOM 717 N N . LYS A 1 93 ? 1.718 -6.923 13.320 1.00 61.09 93 LYS A N 1
ATOM 718 C CA . LYS A 1 93 ? 1.885 -8.162 14.097 1.00 61.09 93 LYS A CA 1
ATOM 719 C C . LYS A 1 93 ? 2.441 -9.311 13.263 1.00 61.09 93 LYS A C 1
ATOM 721 O O . LYS A 1 93 ? 2.904 -10.299 13.826 1.00 61.09 93 LYS A O 1
ATOM 726 N N . LYS A 1 94 ? 2.372 -9.194 11.937 1.00 55.81 94 LYS A N 1
ATOM 727 C CA . LYS A 1 94 ? 2.845 -10.199 10.986 1.00 55.81 94 LYS A CA 1
ATOM 728 C C . LYS A 1 94 ? 4.134 -9.800 10.289 1.00 55.81 94 LYS A C 1
ATOM 730 O O . LYS A 1 94 ? 4.655 -10.649 9.576 1.00 55.81 94 LYS A O 1
ATOM 735 N N . VAL A 1 95 ? 4.674 -8.596 10.519 1.00 46.34 95 VAL A N 1
ATOM 736 C CA . VAL A 1 95 ? 6.016 -8.164 10.074 1.00 46.34 95 VAL A CA 1
ATOM 737 C C . VAL A 1 95 ? 7.073 -9.170 10.572 1.00 46.34 95 VAL A C 1
ATOM 739 O O . VAL A 1 95 ? 7.197 -9.395 11.768 1.00 46.34 95 VAL A O 1
ATOM 742 N N . GLY A 1 96 ? 7.795 -9.828 9.655 1.00 46.56 96 GLY A N 1
ATOM 743 C CA . GLY A 1 96 ? 8.623 -11.023 9.887 1.00 46.56 96 GLY A CA 1
ATOM 744 C C . GLY A 1 96 ? 8.051 -12.400 9.468 1.00 46.56 96 GLY A C 1
ATOM 745 O O . GLY A 1 96 ? 8.834 -13.342 9.358 1.00 46.56 96 GLY A O 1
ATOM 746 N N . SER A 1 97 ? 6.747 -12.564 9.196 1.00 49.75 97 SER A N 1
ATOM 747 C CA . SER A 1 97 ? 6.157 -13.853 8.761 1.00 49.75 97 SER A CA 1
ATOM 748 C C . SER A 1 97 ? 6.177 -14.030 7.234 1.00 49.75 97 SER A C 1
ATOM 750 O O . SER A 1 97 ? 5.618 -13.230 6.496 1.00 49.75 97 SER A O 1
ATOM 752 N N . LYS A 1 98 ? 6.847 -15.076 6.739 1.00 49.84 98 LYS A N 1
ATOM 753 C CA . LYS A 1 98 ? 7.193 -15.289 5.315 1.00 49.84 98 LYS A CA 1
ATOM 754 C C . LYS A 1 98 ? 6.015 -15.387 4.329 1.00 49.84 98 LYS A C 1
ATOM 756 O O . LYS A 1 98 ? 6.261 -15.468 3.129 1.00 49.84 98 LYS A O 1
ATOM 761 N N . ASP A 1 99 ? 4.772 -15.371 4.794 1.00 48.62 99 ASP A N 1
ATOM 762 C CA . ASP A 1 99 ? 3.681 -15.995 4.046 1.00 48.62 99 ASP A CA 1
ATOM 763 C C . ASP A 1 99 ? 2.903 -15.056 3.113 1.00 48.62 99 ASP A C 1
ATOM 765 O O . ASP A 1 99 ? 2.177 -15.552 2.258 1.00 48.62 99 ASP A O 1
ATOM 769 N N . SER A 1 100 ? 3.072 -13.728 3.179 1.00 51.00 100 SER A N 1
ATOM 770 C CA . SER A 1 100 ? 2.405 -12.826 2.215 1.00 51.00 100 SER A CA 1
ATOM 771 C C . SER A 1 100 ? 2.880 -11.367 2.266 1.00 51.00 100 SER A C 1
ATOM 773 O O . SER A 1 100 ? 2.051 -10.452 2.233 1.00 51.00 100 SER A O 1
ATOM 775 N N . PHE A 1 101 ? 4.185 -11.098 2.398 1.00 58.16 101 PHE A N 1
ATOM 776 C CA . PHE A 1 101 ? 4.652 -9.708 2.476 1.00 58.16 101 PHE A CA 1
ATOM 777 C C . PHE A 1 101 ? 4.337 -8.933 1.207 1.00 58.16 101 PHE A C 1
ATOM 779 O O . PHE A 1 101 ? 4.987 -9.106 0.179 1.00 58.16 101 PHE A O 1
ATOM 786 N N . GLY A 1 102 ? 3.334 -8.063 1.298 1.00 70.25 102 GLY A N 1
ATOM 787 C CA . GLY A 1 102 ? 3.103 -7.027 0.311 1.00 70.25 102 GLY A CA 1
ATOM 788 C C . GLY A 1 102 ? 2.763 -7.520 -1.092 1.00 70.25 102 GLY A C 1
ATOM 789 O O . GLY A 1 102 ? 2.803 -6.717 -2.017 1.00 70.25 102 GLY A O 1
ATOM 790 N N . THR A 1 103 ? 2.428 -8.801 -1.296 1.00 80.75 103 THR A N 1
ATOM 791 C CA . THR A 1 103 ? 2.127 -9.337 -2.635 1.00 80.75 103 THR A CA 1
ATOM 792 C C . THR A 1 103 ? 0.995 -8.552 -3.291 1.00 80.75 103 THR A C 1
ATOM 794 O O . THR A 1 103 ? 1.119 -8.148 -4.443 1.00 80.75 103 THR A O 1
ATOM 797 N N . THR A 1 104 ? -0.057 -8.236 -2.534 1.00 87.69 104 THR A N 1
ATOM 798 C CA . THR A 1 104 ? -1.160 -7.379 -2.990 1.00 87.69 104 THR A CA 1
ATOM 799 C C . THR A 1 104 ? -0.665 -5.992 -3.409 1.00 87.69 104 THR A C 1
ATOM 801 O O . THR A 1 104 ? -1.037 -5.504 -4.471 1.00 87.69 104 THR A O 1
ATOM 804 N N . ILE A 1 105 ? 0.230 -5.380 -2.626 1.00 89.12 105 ILE A N 1
ATOM 805 C CA . ILE A 1 105 ? 0.827 -4.069 -2.929 1.00 89.12 105 ILE A CA 1
ATOM 806 C C . ILE A 1 105 ? 1.661 -4.132 -4.213 1.00 89.12 105 ILE A C 1
ATOM 808 O O . ILE A 1 105 ? 1.562 -3.246 -5.058 1.00 89.12 105 ILE A O 1
ATOM 812 N N . VAL A 1 106 ? 2.469 -5.181 -4.381 1.00 89.44 106 VAL A N 1
ATOM 813 C CA . VAL A 1 106 ? 3.312 -5.395 -5.566 1.00 89.44 106 VAL A CA 1
ATOM 814 C C . VAL A 1 106 ? 2.463 -5.604 -6.817 1.00 89.44 106 VAL A C 1
ATOM 816 O O . VAL A 1 106 ? 2.808 -5.060 -7.865 1.00 89.44 106 VAL A O 1
ATOM 819 N N . VAL A 1 107 ? 1.361 -6.352 -6.715 1.00 90.00 107 VAL A N 1
ATOM 820 C CA . VAL A 1 107 ? 0.416 -6.580 -7.818 1.00 90.00 107 VAL A CA 1
ATOM 821 C C . VAL A 1 107 ? -0.297 -5.283 -8.199 1.00 90.00 107 VAL A C 1
ATOM 823 O O . VAL A 1 107 ? -0.296 -4.917 -9.371 1.00 90.00 107 VAL A O 1
ATOM 826 N N . GLU A 1 108 ? -0.833 -4.546 -7.223 1.00 91.31 108 GLU A N 1
ATOM 827 C CA . GLU A 1 108 ? -1.467 -3.236 -7.440 1.00 91.31 108 GLU A CA 1
ATOM 828 C C . GLU A 1 108 ? -0.481 -2.226 -8.054 1.00 91.31 108 GLU A C 1
ATOM 830 O O . GLU A 1 108 ? -0.820 -1.501 -8.990 1.00 91.31 108 GLU A O 1
ATOM 835 N N . TRP A 1 109 ? 0.779 -2.217 -7.608 1.00 92.00 109 TRP A N 1
ATOM 836 C CA . TRP A 1 109 ? 1.825 -1.383 -8.205 1.00 92.00 109 TRP A CA 1
ATOM 837 C C . TRP A 1 109 ? 2.179 -1.818 -9.632 1.00 92.00 109 TRP A C 1
ATOM 839 O O . TRP A 1 109 ? 2.410 -0.974 -10.499 1.00 92.00 109 TRP A O 1
ATOM 849 N N . ALA A 1 110 ? 2.219 -3.123 -9.908 1.00 90.38 110 ALA A N 1
ATOM 850 C CA . ALA A 1 110 ? 2.563 -3.657 -11.223 1.00 90.38 110 ALA A CA 1
ATOM 851 C C . ALA A 1 110 ? 1.574 -3.233 -12.314 1.00 90.38 110 ALA A C 1
ATOM 853 O O . ALA A 1 110 ? 1.984 -3.118 -13.463 1.00 90.38 110 ALA A O 1
ATOM 854 N N . VAL A 1 111 ? 0.316 -2.948 -11.967 1.00 90.56 111 VAL A N 1
ATOM 855 C CA . VAL A 1 111 ? -0.713 -2.452 -12.904 1.00 90.56 111 VAL A CA 1
ATOM 856 C C . VAL A 1 111 ? -1.011 -0.958 -12.758 1.00 90.56 111 VAL A C 1
ATOM 858 O O . VAL A 1 111 ? -1.777 -0.398 -13.540 1.00 90.56 111 VAL A O 1
ATOM 861 N N . SER A 1 112 ? -0.398 -0.284 -11.784 1.00 89.25 112 SER A N 1
ATOM 862 C CA . SER A 1 112 ? -0.627 1.137 -11.532 1.00 89.25 112 SER A CA 1
ATOM 863 C C . SER A 1 112 ? -0.149 2.005 -12.705 1.00 89.25 112 SER A C 1
ATOM 865 O O . SER A 1 112 ? 0.966 1.802 -13.197 1.00 89.25 112 SER A O 1
ATOM 867 N N . PRO A 1 113 ? -0.909 3.036 -13.122 1.00 88.44 113 PRO A N 1
ATOM 868 C CA . PRO A 1 113 ? -0.441 4.008 -14.115 1.00 88.44 113 PRO A CA 1
ATOM 869 C C . PRO A 1 113 ? 0.718 4.872 -13.593 1.00 88.44 113 PRO A C 1
ATOM 871 O O . PRO A 1 113 ? 1.423 5.498 -14.379 1.00 88.44 113 PRO A O 1
ATOM 874 N N . LEU A 1 114 ? 0.931 4.904 -12.272 1.00 87.31 114 LEU A N 1
ATOM 875 C CA . LEU A 1 114 ? 2.061 5.588 -11.640 1.00 87.31 114 LEU A CA 1
ATOM 876 C C . LEU A 1 114 ? 3.365 4.789 -11.761 1.00 87.31 114 LEU A C 1
ATOM 878 O O . LEU A 1 114 ? 4.440 5.330 -11.511 1.00 87.31 114 LEU A O 1
ATOM 882 N N . ASN A 1 115 ? 3.289 3.515 -12.148 1.00 86.19 115 ASN A N 1
ATOM 883 C CA . ASN A 1 115 ? 4.465 2.712 -12.420 1.00 86.19 115 ASN A CA 1
ATOM 884 C C . ASN A 1 115 ? 4.989 3.034 -13.832 1.00 86.19 115 ASN A C 1
ATOM 886 O O . ASN A 1 115 ? 4.300 2.761 -14.820 1.00 86.19 115 ASN A O 1
ATOM 890 N N . PRO A 1 116 ? 6.215 3.570 -13.971 1.00 79.50 116 PRO A N 1
ATOM 891 C CA . PRO A 1 116 ? 6.753 3.988 -15.265 1.00 79.50 116 PRO A CA 1
ATOM 892 C C . PRO A 1 116 ? 6.908 2.833 -16.265 1.00 79.50 116 PRO A C 1
ATOM 894 O O . PRO A 1 116 ? 6.917 3.075 -17.470 1.00 79.50 116 PRO A O 1
ATOM 897 N N . LYS A 1 117 ? 6.953 1.571 -15.807 1.00 77.81 117 LYS A N 1
ATOM 898 C CA . LYS A 1 117 ? 6.914 0.405 -16.706 1.00 77.81 117 LYS A CA 1
ATOM 899 C C . LYS A 1 117 ? 5.604 0.315 -17.501 1.00 77.81 117 LYS A C 1
ATOM 901 O O . LYS A 1 117 ? 5.614 -0.205 -18.611 1.00 77.81 117 LYS A O 1
ATOM 906 N N . ASN A 1 118 ? 4.511 0.874 -16.979 1.00 76.06 118 ASN A N 1
ATOM 907 C CA . ASN A 1 118 ? 3.193 0.870 -17.619 1.00 76.06 118 ASN A CA 1
ATOM 908 C C . ASN A 1 118 ? 2.941 2.115 -18.475 1.00 76.06 118 ASN A C 1
ATOM 910 O O . ASN A 1 118 ? 2.138 2.065 -19.407 1.00 76.06 118 ASN A O 1
ATOM 914 N N . ALA A 1 119 ? 3.655 3.212 -18.207 1.00 60.41 119 ALA A N 1
ATOM 915 C CA . ALA A 1 119 ? 3.553 4.447 -18.983 1.00 60.41 119 ALA A CA 1
ATOM 916 C C . ALA A 1 119 ? 3.928 4.243 -20.465 1.00 60.41 119 ALA A C 1
ATOM 918 O O . ALA A 1 119 ? 3.366 4.898 -21.340 1.00 60.41 119 ALA A O 1
ATOM 919 N N . ASN A 1 120 ? 4.810 3.281 -20.758 1.00 53.47 120 ASN A N 1
ATOM 920 C CA . ASN A 1 120 ? 5.210 2.946 -22.127 1.00 53.47 120 ASN A CA 1
ATOM 921 C C . ASN A 1 120 ? 4.230 1.997 -22.841 1.00 53.47 120 ASN A C 1
ATOM 923 O O . ASN A 1 120 ? 4.127 2.051 -24.063 1.00 53.47 120 ASN A O 1
ATOM 927 N N . SER A 1 121 ? 3.466 1.175 -22.113 1.00 49.28 121 SER A N 1
ATOM 928 C CA . SER A 1 121 ? 2.476 0.256 -22.706 1.00 49.28 121 SER A CA 1
ATOM 929 C C . SER A 1 121 ? 1.211 0.973 -23.194 1.00 49.28 121 SER A C 1
ATOM 931 O O . SER A 1 121 ? 0.535 0.493 -24.102 1.00 49.28 121 SER A O 1
ATOM 933 N N . ALA A 1 122 ? 0.905 2.151 -22.642 1.00 51.94 122 ALA A N 1
ATOM 934 C CA . ALA A 1 122 ? -0.237 2.966 -23.061 1.00 51.94 122 ALA A CA 1
ATOM 935 C C . ALA A 1 122 ? -0.053 3.630 -24.443 1.00 51.94 122 ALA A C 1
ATOM 937 O O . ALA A 1 122 ? -1.032 4.101 -25.023 1.00 51.94 122 ALA A O 1
ATOM 938 N N . ASN A 1 123 ? 1.172 3.662 -24.986 1.00 44.75 123 ASN A N 1
ATOM 939 C CA . ASN A 1 123 ? 1.465 4.305 -26.272 1.00 44.75 123 ASN A CA 1
ATOM 940 C C . ASN A 1 123 ? 1.554 3.318 -27.453 1.00 44.75 123 ASN A C 1
ATOM 942 O O . ASN A 1 123 ? 1.487 3.729 -28.606 1.00 44.75 123 ASN A O 1
ATOM 946 N N . THR A 1 124 ? 1.642 2.011 -27.190 1.00 42.31 124 THR A N 1
ATOM 947 C CA . THR A 1 124 ? 1.757 0.973 -28.235 1.00 42.31 124 THR A CA 1
ATOM 948 C C . THR A 1 124 ? 0.410 0.409 -28.696 1.00 42.31 124 THR A C 1
ATOM 950 O O . THR A 1 124 ? 0.372 -0.370 -29.637 1.00 42.31 124 THR A O 1
ATOM 953 N N . SER A 1 125 ? -0.708 0.805 -28.075 1.00 45.38 125 SER A N 1
ATOM 954 C CA . SER A 1 125 ? -2.067 0.403 -28.499 1.00 45.38 125 SER A CA 1
ATOM 955 C C . SER A 1 125 ? -2.718 1.384 -29.492 1.00 45.38 125 SER A C 1
ATOM 957 O O . SER A 1 125 ? -3.929 1.347 -29.695 1.00 45.38 125 SER A O 1
ATOM 959 N N . LYS A 1 126 ? -1.935 2.300 -30.080 1.00 48.53 126 LYS A N 1
ATOM 960 C CA . LYS A 1 126 ? -2.384 3.277 -31.092 1.00 48.53 126 LYS A CA 1
ATOM 961 C C . LYS A 1 126 ? -1.537 3.264 -32.376 1.00 48.53 126 LYS A C 1
ATOM 963 O O . LYS A 1 126 ? -1.514 4.269 -33.085 1.00 48.53 126 LYS A O 1
ATOM 968 N N . GLN A 1 127 ? -0.844 2.164 -32.670 1.00 38.72 127 GLN A N 1
ATOM 969 C CA . GLN A 1 127 ? -0.206 1.947 -33.973 1.00 38.72 127 GLN A CA 1
ATOM 970 C C . GLN A 1 127 ? -0.849 0.770 -34.691 1.00 38.72 127 GLN A C 1
ATOM 972 O O . GLN A 1 127 ? -1.132 -0.237 -34.008 1.00 38.72 127 GLN A O 1
#

Foldseek 3Di:
DDDDDDDDDDDDDDDPPDDDDDPPLVWADPVNLVLQLVLLLVLCCVVCVVVRQDSVLSSVLSVVLSVPQDGDDDDNDDPSNLVSCVVQQNNPVCVVPPPDRRPVSNVCQVCDCSTVVVVVVVPVVPD

Radius of gyration: 26.59 Å; chains: 1; bounding box: 73×70×68 Å

Sequence (127 aa):
MRFLHFLGLIASFFVLMSCKSKDSELKATEAQRSKLKACIVSTVMESYASSNPDRRAVGLFADDLARRAPSDNEIEKDPKFEEYVGTLGCDPKKVGSKDSFGTTIVVEWAVSPLNPKNANSANTSKQ